Protein AF-A0A2M9W7X1-F1 (afdb_monomer)

pLDDT: mean 92.68, std 6.09, range [55.09, 97.69]

Mean predicted aligned error: 4.43 Å

Secondary structure (DSSP, 8-state):
-HHHHHHHHHHHHHHHHHHHHHHHHH--GGGTS-HHHHHHHHHHH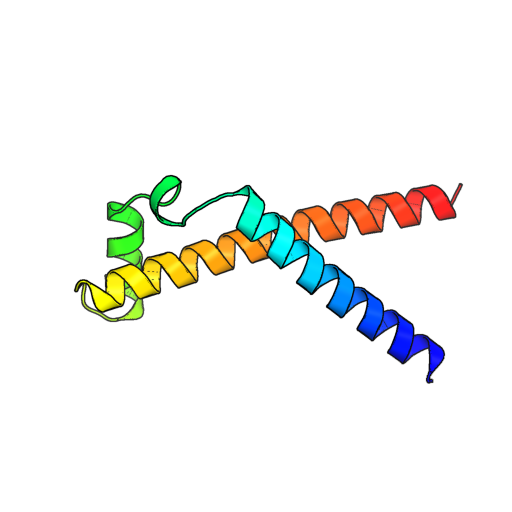HSS--HHHHHHHHHHHHHHHHHHHHHHHHHHHHHHHHHHHT-

Solvent-accessible surface area (backbone atoms only — not comparable to full-atom values): 4759 Å² total; per-residue (Å²): 111,69,77,58,51,53,56,51,50,53,50,52,53,51,50,53,54,43,32,54,52,46,41,68,70,75,55,61,48,77,81,78,49,55,66,72,58,27,39,52,46,7,30,70,77,69,73,43,71,51,73,67,40,28,52,50,25,36,50,55,51,41,51,52,51,32,52,52,52,33,50,55,51,51,52,50,53,53,50,50,54,53,53,63,74,74,106

Structure (mmCIF, N/CA/C/O backbone):
data_AF-A0A2M9W7X1-F1
#
_entry.id   AF-A0A2M9W7X1-F1
#
loop_
_atom_site.group_PDB
_atom_site.id
_atom_site.type_symbol
_atom_site.label_atom_id
_atom_site.label_alt_id
_atom_site.label_comp_id
_atom_site.label_asym_id
_atom_site.label_entity_id
_atom_site.label_seq_id
_atom_site.pdbx_PDB_ins_code
_atom_site.Cartn_x
_atom_site.Cartn_y
_atom_site.Cartn_z
_atom_site.occupancy
_atom_site.B_iso_or_equiv
_atom_site.auth_seq_id
_atom_site.auth_comp_id
_atom_site.auth_asym_id
_atom_site.auth_atom_id
_atom_site.pdbx_PDB_model_num
ATOM 1 N N . MET A 1 1 ? -0.265 -10.612 28.626 1.00 71.44 1 MET A N 1
ATOM 2 C CA . MET A 1 1 ? 0.433 -10.816 27.334 1.00 71.44 1 MET A CA 1
ATOM 3 C C . MET A 1 1 ? -0.525 -11.135 26.180 1.00 71.44 1 MET A C 1
ATOM 5 O O . MET A 1 1 ? -0.654 -10.306 25.286 1.00 71.44 1 MET A O 1
ATOM 9 N N . ALA A 1 2 ? -1.273 -12.249 26.216 1.00 80.38 2 ALA A N 1
ATOM 10 C CA . ALA A 1 2 ? -2.127 -12.700 25.100 1.00 80.38 2 ALA A CA 1
ATOM 11 C C . ALA A 1 2 ? -3.130 -11.648 24.567 1.00 80.38 2 ALA A C 1
ATOM 13 O O . ALA A 1 2 ? -3.197 -11.409 23.365 1.00 80.38 2 ALA A O 1
ATOM 14 N N . ARG A 1 3 ? -3.844 -10.923 25.446 1.00 82.56 3 ARG A N 1
ATOM 15 C CA . ARG A 1 3 ? -4.814 -9.876 25.040 1.00 82.56 3 ARG A CA 1
ATOM 16 C C . ARG A 1 3 ? -4.205 -8.696 24.268 1.00 82.56 3 ARG A C 1
ATOM 18 O O . ARG A 1 3 ? -4.924 -7.997 23.556 1.00 82.56 3 ARG A O 1
ATOM 25 N N . VAL A 1 4 ? -2.918 -8.406 24.462 1.00 87.50 4 VAL A N 1
ATOM 26 C CA . VAL A 1 4 ? -2.217 -7.341 23.722 1.00 87.50 4 VAL A CA 1
ATOM 27 C C . VAL A 1 4 ? -1.816 -7.862 22.346 1.00 87.50 4 VAL A C 1
ATOM 29 O O . VAL A 1 4 ? -2.020 -7.165 21.355 1.00 87.50 4 VAL A O 1
ATOM 32 N N . LEU A 1 5 ? -1.341 -9.109 22.286 1.00 88.88 5 LEU A N 1
ATOM 33 C CA . LEU A 1 5 ? -0.977 -9.787 21.046 1.00 88.88 5 LEU A CA 1
ATOM 34 C C . LEU A 1 5 ? -2.178 -9.895 20.094 1.00 88.88 5 LEU A C 1
ATOM 36 O O . LEU A 1 5 ? -2.099 -9.437 18.959 1.00 88.88 5 LEU A O 1
ATOM 40 N N . VAL A 1 6 ? -3.321 -10.377 20.595 1.00 92.56 6 VAL A N 1
ATOM 41 C CA . VAL A 1 6 ? -4.572 -10.499 19.824 1.00 92.56 6 VAL A CA 1
ATOM 42 C C . VAL A 1 6 ? -5.013 -9.148 19.261 1.00 92.56 6 VAL A C 1
ATOM 44 O O . VAL A 1 6 ? -5.335 -9.041 18.083 1.00 92.56 6 VAL A O 1
ATOM 47 N N . ARG A 1 7 ? -4.962 -8.080 20.070 1.00 87.81 7 ARG A N 1
ATOM 48 C CA . ARG A 1 7 ? -5.303 -6.727 19.601 1.00 87.81 7 ARG A CA 1
ATOM 49 C C . ARG A 1 7 ? -4.345 -6.208 18.531 1.00 87.81 7 ARG A C 1
ATOM 51 O O . ARG A 1 7 ? -4.769 -5.434 17.679 1.00 87.81 7 ARG A O 1
ATOM 58 N N . ARG A 1 8 ? -3.067 -6.586 18.580 1.00 89.31 8 ARG A N 1
ATOM 59 C CA . ARG A 1 8 ? -2.073 -6.188 17.575 1.00 89.31 8 ARG A CA 1
ATOM 60 C C . ARG A 1 8 ? -2.302 -6.931 16.261 1.00 89.31 8 ARG A C 1
ATOM 62 O O . ARG A 1 8 ? -2.365 -6.289 15.223 1.00 89.31 8 ARG A O 1
ATOM 69 N N . ILE A 1 9 ? -2.529 -8.241 16.336 1.00 93.62 9 ILE A N 1
ATOM 70 C CA . ILE A 1 9 ? -2.847 -9.088 15.180 1.00 93.62 9 ILE A CA 1
ATOM 71 C C . ILE A 1 9 ? -4.134 -8.610 14.507 1.00 93.62 9 ILE A C 1
ATOM 73 O O . ILE A 1 9 ? -4.136 -8.396 13.302 1.00 93.62 9 ILE A O 1
ATOM 77 N N . ALA A 1 10 ? -5.193 -8.345 15.276 1.00 92.88 10 ALA A N 1
ATOM 78 C CA . ALA A 1 10 ? -6.457 -7.851 14.733 1.00 92.88 10 ALA A CA 1
ATOM 79 C C . ALA A 1 10 ? -6.289 -6.540 13.946 1.00 92.88 10 ALA A C 1
ATOM 81 O O . ALA A 1 10 ? -6.903 -6.369 12.899 1.00 92.88 1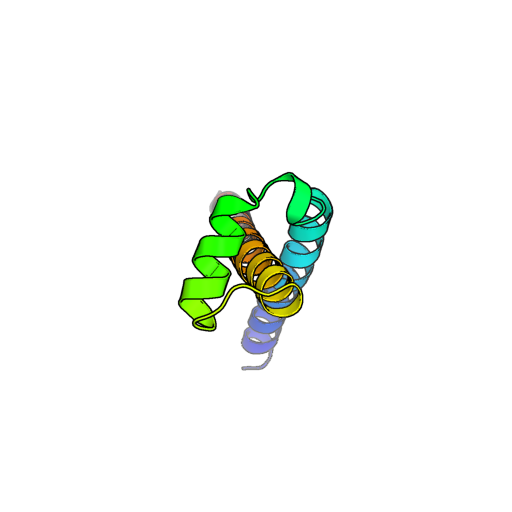0 ALA A O 1
ATOM 82 N N . LYS A 1 11 ? -5.421 -5.628 14.409 1.00 92.31 11 LYS A N 1
ATOM 83 C CA . LYS A 1 11 ? -5.100 -4.396 13.673 1.00 92.31 11 LYS A CA 1
ATOM 84 C C . LYS A 1 11 ? -4.352 -4.673 12.372 1.00 92.31 11 LYS A C 1
ATOM 86 O O . LYS A 1 11 ? -4.676 -4.050 11.369 1.00 92.31 11 LYS A O 1
ATOM 91 N N . CYS A 1 12 ? -3.387 -5.593 12.381 1.00 94.75 12 CYS A N 1
ATOM 92 C CA . CYS A 1 12 ? -2.672 -5.986 11.165 1.00 94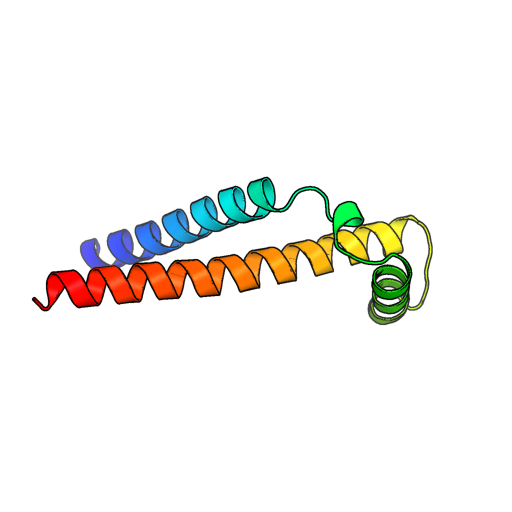.75 12 CYS A CA 1
ATOM 93 C C . CYS A 1 12 ? -3.62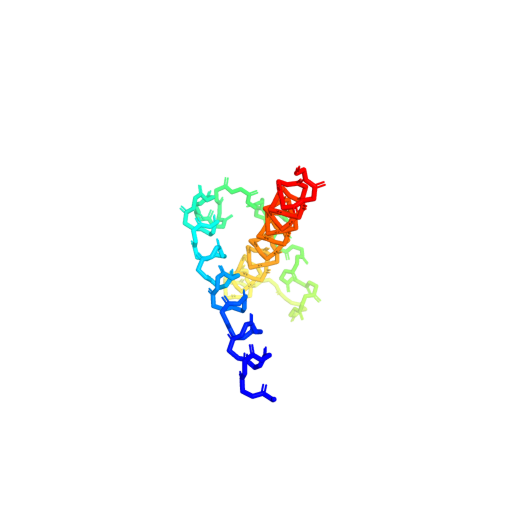0 -6.633 10.149 1.00 94.75 12 CYS A C 1
ATOM 95 O O . CYS A 1 12 ? -3.621 -6.243 8.989 1.00 94.75 12 CYS A O 1
ATOM 97 N N . VAL A 1 13 ? -4.475 -7.560 10.592 1.00 96.50 13 VAL A N 1
ATOM 98 C CA . VAL A 1 13 ? -5.488 -8.200 9.738 1.00 96.50 13 VAL A CA 1
ATOM 99 C C . VAL A 1 13 ? -6.450 -7.159 9.171 1.00 96.50 13 VAL A C 1
ATOM 101 O O . VAL A 1 13 ? -6.694 -7.148 7.971 1.00 96.50 13 VAL A O 1
ATOM 104 N N . PHE A 1 14 ? -6.945 -6.239 10.003 1.00 95.62 14 PHE A N 1
ATOM 105 C CA . PHE A 1 14 ? -7.812 -5.155 9.543 1.00 95.62 14 PHE A CA 1
ATOM 106 C C . PHE A 1 14 ? -7.124 -4.270 8.496 1.00 95.62 14 PHE A C 1
ATOM 108 O O . PHE A 1 14 ? -7.744 -3.914 7.500 1.00 95.62 14 PHE A O 1
ATOM 115 N N . PHE A 1 15 ? -5.843 -3.949 8.687 1.00 96.44 15 PHE A N 1
ATOM 116 C CA . PHE A 1 15 ? -5.070 -3.174 7.720 1.00 96.44 15 PHE A CA 1
ATOM 117 C C . PHE A 1 15 ? -4.903 -3.910 6.381 1.00 96.44 15 PHE A C 1
ATOM 119 O O . PHE A 1 15 ? -5.083 -3.300 5.334 1.00 96.44 15 PHE A O 1
ATOM 126 N N . ILE A 1 16 ? -4.619 -5.216 6.408 1.00 96.94 16 ILE A N 1
ATOM 127 C CA . ILE A 1 16 ? -4.502 -6.048 5.198 1.00 96.94 16 ILE A CA 1
ATOM 128 C C . ILE A 1 16 ? -5.845 -6.136 4.461 1.00 96.94 16 ILE A C 1
ATOM 130 O O . ILE A 1 16 ? -5.902 -6.001 3.245 1.00 96.94 16 ILE A O 1
ATOM 134 N N . LEU A 1 17 ? -6.951 -6.329 5.181 1.00 97.19 17 LEU A N 1
ATOM 135 C CA . LEU A 1 17 ? -8.277 -6.328 4.560 1.00 97.19 17 LEU A CA 1
ATOM 136 C C . LEU A 1 17 ? -8.589 -4.970 3.923 1.00 97.19 17 LEU A C 1
ATOM 138 O O . LEU A 1 17 ? -9.121 -4.913 2.816 1.00 97.19 17 LEU A O 1
ATOM 142 N N . LEU A 1 18 ? -8.219 -3.880 4.596 1.00 97.00 18 LEU A N 1
ATOM 143 C CA . LEU A 1 18 ? -8.401 -2.533 4.075 1.00 97.00 18 LEU A CA 1
ATOM 144 C C . LEU A 1 18 ? -7.568 -2.295 2.808 1.00 97.00 18 LEU A C 1
ATOM 146 O O . LEU A 1 18 ? -8.095 -1.708 1.867 1.00 97.00 18 LEU A O 1
ATOM 150 N N . SER A 1 19 ? -6.322 -2.782 2.737 1.00 96.38 19 SER A N 1
ATOM 151 C CA . SER A 1 19 ? -5.500 -2.630 1.528 1.00 96.38 19 SER A CA 1
ATOM 152 C C . SER A 1 19 ? -6.076 -3.373 0.331 1.00 96.38 19 SER A C 1
ATOM 154 O O . SER A 1 19 ? -6.085 -2.829 -0.771 1.00 96.38 19 SER A O 1
ATOM 156 N N . ILE A 1 20 ? -6.642 -4.565 0.544 1.00 95.94 20 ILE A N 1
ATOM 157 C CA . ILE A 1 20 ? -7.339 -5.312 -0.512 1.00 95.94 20 ILE A CA 1
ATOM 158 C C . ILE A 1 20 ? -8.541 -4.513 -1.027 1.00 95.94 20 ILE A C 1
ATOM 160 O O . ILE A 1 20 ? -8.730 -4.401 -2.238 1.00 95.94 20 ILE A O 1
ATOM 164 N N . VAL A 1 21 ? -9.341 -3.929 -0.129 1.00 96.69 21 VAL A N 1
ATOM 165 C CA . VAL A 1 21 ? -10.500 -3.106 -0.513 1.00 96.69 21 VAL A CA 1
ATOM 166 C C . VAL A 1 21 ? -10.058 -1.868 -1.294 1.00 96.69 21 VAL A C 1
ATOM 168 O O . VAL A 1 21 ? -10.631 -1.579 -2.344 1.00 96.69 21 VAL A O 1
ATOM 171 N N . VAL A 1 22 ? -9.027 -1.161 -0.826 1.00 96.00 22 VAL A N 1
ATOM 172 C CA . VAL A 1 22 ? -8.481 0.025 -1.505 1.00 96.00 22 VAL A CA 1
ATOM 173 C C . VAL A 1 22 ? -7.969 -0.330 -2.900 1.00 96.00 22 VAL A C 1
ATOM 175 O O . VAL A 1 22 ? -8.387 0.306 -3.864 1.00 96.00 22 VAL A O 1
ATOM 178 N N . GLY A 1 23 ? -7.148 -1.376 -3.030 1.00 94.38 23 GLY A N 1
ATOM 179 C CA . GLY A 1 23 ? -6.632 -1.824 -4.327 1.00 94.38 23 GLY A CA 1
ATOM 180 C C . GLY A 1 23 ? -7.750 -2.187 -5.306 1.00 94.38 23 GLY A C 1
ATOM 181 O O . GLY A 1 23 ? -7.751 -1.742 -6.449 1.00 94.38 23 GLY A O 1
ATOM 182 N N . ARG A 1 24 ? -8.784 -2.906 -4.846 1.00 93.19 24 ARG A N 1
ATOM 183 C CA . ARG A 1 24 ? -9.956 -3.224 -5.681 1.00 93.19 24 ARG A CA 1
ATOM 184 C C . ARG A 1 24 ? -10.779 -2.000 -6.082 1.00 93.19 24 ARG A C 1
ATOM 186 O O . ARG A 1 24 ? -11.435 -2.048 -7.115 1.00 93.19 24 ARG A O 1
ATOM 193 N N . SER A 1 25 ? -10.765 -0.939 -5.278 1.00 94.06 25 SER A N 1
ATOM 194 C CA . SER A 1 25 ? -11.568 0.266 -5.522 1.00 94.06 25 SER A CA 1
ATOM 195 C C . SER A 1 25 ? -10.941 1.204 -6.556 1.00 94.06 25 SER A C 1
ATOM 197 O O . SER A 1 25 ? -11.669 1.921 -7.234 1.00 94.06 25 SER A O 1
ATOM 199 N N . ILE A 1 26 ? -9.609 1.218 -6.668 1.00 92.12 26 ILE A N 1
ATOM 200 C CA . ILE A 1 26 ? -8.874 2.120 -7.572 1.00 92.12 26 ILE A CA 1
ATOM 201 C C . ILE A 1 26 ? -8.846 1.585 -9.014 1.00 92.12 26 ILE A C 1
ATOM 203 O O . ILE A 1 26 ? -8.847 2.372 -9.958 1.00 92.12 26 ILE A O 1
ATOM 207 N N . GLY A 1 27 ? -8.889 0.262 -9.195 1.00 90.19 27 GLY A N 1
ATOM 208 C CA . GLY A 1 27 ? -8.828 -0.371 -10.514 1.00 90.19 27 GLY A CA 1
ATOM 209 C C . GLY A 1 27 ? -7.407 -0.779 -10.904 1.00 90.19 27 GLY A C 1
ATOM 210 O O . GLY A 1 27 ? -6.546 -0.949 -10.047 1.00 90.19 27 GLY A O 1
ATOM 211 N N . GLY A 1 28 ? -7.177 -1.014 -12.196 1.00 92.00 28 GLY A N 1
ATOM 212 C CA . GLY A 1 28 ? -5.880 -1.486 -12.687 1.00 92.00 28 GLY A CA 1
ATOM 213 C C . GLY A 1 28 ? -4.836 -0.373 -12.745 1.00 92.00 28 GLY A C 1
ATOM 214 O O . GLY A 1 28 ? -5.144 0.738 -13.160 1.00 92.00 28 GLY A O 1
ATOM 215 N N . ALA A 1 29 ? -3.584 -0.690 -12.416 1.00 92.00 29 ALA A N 1
ATOM 216 C CA . ALA A 1 29 ? -2.445 0.233 -12.455 1.00 92.00 29 ALA A CA 1
ATOM 217 C C . ALA A 1 29 ? -2.387 1.100 -13.733 1.00 92.00 29 ALA A C 1
ATOM 219 O O . ALA A 1 29 ? -2.136 2.304 -13.665 1.00 92.00 29 ALA A O 1
ATOM 220 N N . GLN A 1 30 ? -2.684 0.520 -14.904 1.00 90.38 30 GLN A N 1
ATOM 221 C CA . GLN A 1 30 ? -2.618 1.241 -16.181 1.00 90.38 30 GLN A CA 1
ATOM 222 C C . GLN A 1 30 ? -3.685 2.335 -16.340 1.00 90.38 30 GLN A C 1
ATOM 224 O O . GLN A 1 30 ? -3.542 3.189 -17.210 1.00 90.38 30 GLN A O 1
ATOM 229 N N . THR A 1 31 ? -4.758 2.336 -15.539 1.00 93.62 31 THR A N 1
ATOM 230 C CA . THR A 1 31 ? -5.838 3.327 -15.684 1.00 93.62 31 THR A CA 1
ATOM 231 C C . THR A 1 31 ? -5.504 4.667 -15.042 1.00 93.62 31 THR A C 1
ATOM 233 O O . THR A 1 31 ? -6.169 5.658 -15.333 1.00 93.62 31 THR A O 1
ATOM 236 N N . TYR A 1 32 ? -4.512 4.710 -14.153 1.00 93.38 32 TYR A N 1
ATOM 237 C CA . TYR A 1 32 ? -4.208 5.904 -13.362 1.00 93.38 32 TYR A CA 1
ATOM 238 C C . TYR A 1 32 ? -2.708 6.206 -13.227 1.00 93.38 32 TYR A C 1
ATOM 240 O O . TYR A 1 32 ? -2.345 7.292 -12.777 1.00 93.38 32 TYR A O 1
ATOM 248 N N . ILE A 1 33 ? -1.830 5.290 -13.646 1.00 95.25 33 ILE A N 1
ATOM 249 C CA . ILE A 1 33 ? -0.386 5.520 -13.754 1.00 95.25 33 ILE A CA 1
ATOM 250 C C . ILE A 1 33 ? -0.048 5.781 -15.221 1.00 95.25 33 ILE A C 1
ATOM 252 O O . ILE A 1 33 ? -0.335 4.960 -16.094 1.00 95.25 33 ILE A O 1
ATOM 256 N N . SER A 1 34 ? 0.590 6.918 -15.507 1.00 95.56 34 SER A N 1
ATOM 257 C CA . SER A 1 34 ? 1.017 7.221 -16.872 1.00 95.56 34 SER A CA 1
ATOM 258 C C . SER A 1 34 ? 2.149 6.293 -17.311 1.00 95.56 34 SER A C 1
ATOM 260 O O . SER A 1 34 ? 3.063 5.982 -16.543 1.00 95.56 34 SER A O 1
ATOM 262 N N . GLN A 1 35 ? 2.103 5.878 -18.576 1.00 93.75 35 GLN A N 1
ATOM 263 C CA . GLN A 1 35 ? 3.122 5.008 -19.160 1.00 93.75 35 GLN A CA 1
ATOM 264 C C . GLN A 1 35 ? 4.516 5.639 -19.115 1.00 93.75 35 GLN A C 1
ATOM 266 O O . GLN A 1 35 ? 5.469 4.965 -18.737 1.00 93.75 35 GLN A O 1
ATOM 271 N N . ASP A 1 36 ? 4.630 6.942 -19.387 1.00 95.38 36 ASP A N 1
ATOM 272 C CA . ASP A 1 36 ? 5.904 7.667 -19.300 1.00 95.38 36 ASP A CA 1
ATOM 273 C C . ASP A 1 36 ? 6.502 7.631 -17.889 1.00 95.38 36 ASP A C 1
ATOM 275 O O . ASP A 1 36 ? 7.718 7.536 -17.715 1.00 95.38 36 ASP A O 1
ATOM 279 N N . PHE A 1 37 ? 5.655 7.723 -16.858 1.00 95.44 37 PHE A N 1
ATOM 280 C CA . PHE A 1 37 ? 6.114 7.642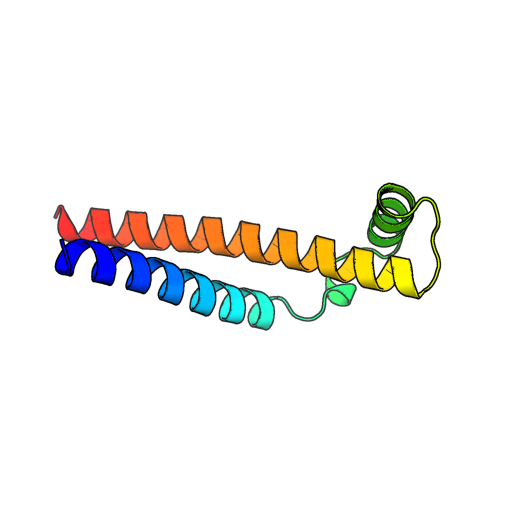 -15.477 1.00 95.44 37 PHE A CA 1
ATOM 281 C C . PHE A 1 37 ? 6.544 6.217 -15.126 1.00 95.44 37 PHE A C 1
ATOM 283 O O . PHE A 1 37 ? 7.638 6.034 -14.594 1.00 95.44 37 PHE A O 1
ATOM 290 N N . ALA A 1 38 ? 5.739 5.214 -15.488 1.00 95.25 38 ALA A N 1
ATOM 291 C CA . ALA A 1 38 ? 6.085 3.810 -15.287 1.00 95.25 38 ALA A CA 1
ATOM 292 C C . ALA A 1 38 ? 7.402 3.442 -15.989 1.00 95.25 38 ALA A C 1
ATOM 294 O O . ALA A 1 38 ? 8.250 2.788 -15.390 1.00 95.25 38 ALA A O 1
ATOM 295 N N . GLN A 1 39 ? 7.635 3.938 -17.207 1.00 95.31 39 GLN A N 1
ATOM 296 C CA . GLN A 1 39 ? 8.875 3.697 -17.940 1.00 95.31 39 GLN A CA 1
ATOM 297 C C . GLN A 1 39 ? 10.089 4.337 -17.258 1.00 95.31 39 GLN A C 1
ATOM 299 O O . GLN A 1 39 ? 11.132 3.699 -17.137 1.00 95.31 39 GLN A O 1
ATOM 304 N N . LYS A 1 40 ? 9.963 5.574 -16.760 1.00 95.50 40 LYS A N 1
ATOM 305 C CA . LYS A 1 40 ? 11.037 6.219 -15.985 1.00 95.50 40 LYS A CA 1
ATOM 306 C C . LYS A 1 40 ? 11.379 5.426 -14.731 1.00 95.50 40 LYS A C 1
ATOM 308 O O . LYS A 1 40 ? 12.553 5.276 -14.412 1.00 95.50 40 LYS A O 1
ATOM 313 N N . VAL A 1 41 ? 10.366 4.909 -14.039 1.00 94.12 41 VAL A N 1
ATOM 314 C CA . VAL A 1 41 ? 10.561 4.063 -12.857 1.00 94.12 41 VAL A CA 1
ATOM 315 C C . VAL A 1 41 ? 11.195 2.722 -13.237 1.00 94.12 41 VAL A C 1
ATOM 317 O O . VAL A 1 41 ? 12.103 2.282 -12.541 1.00 94.12 41 VAL A O 1
ATOM 320 N N . 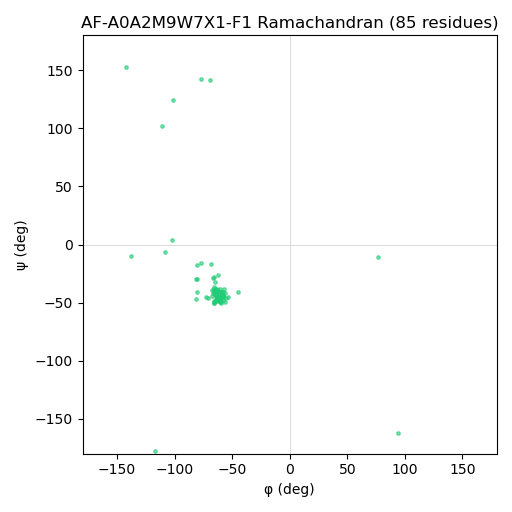ALA A 1 42 ? 10.806 2.112 -14.359 1.00 95.31 42 ALA A N 1
ATOM 321 C CA . ALA A 1 42 ? 11.419 0.881 -14.861 1.00 95.31 42 ALA A CA 1
ATOM 322 C C . ALA A 1 42 ? 12.919 1.062 -15.143 1.00 95.31 42 ALA A C 1
ATOM 324 O O . ALA A 1 42 ? 13.736 0.295 -14.638 1.00 95.31 42 ALA A O 1
ATOM 325 N N . VAL A 1 43 ? 13.298 2.131 -15.856 1.00 95.56 43 VAL A N 1
ATOM 326 C CA . VAL A 1 43 ? 14.714 2.468 -16.094 1.00 95.56 43 VAL A CA 1
ATOM 327 C C . VAL A 1 43 ? 15.437 2.780 -14.783 1.00 95.56 43 VAL A C 1
ATOM 329 O O . VAL A 1 43 ? 16.588 2.395 -14.612 1.00 95.56 43 VAL A O 1
ATOM 332 N N . PHE A 1 44 ? 14.774 3.451 -13.839 1.00 93.38 44 PHE A N 1
ATOM 333 C CA . PHE A 1 44 ? 15.366 3.778 -12.543 1.00 93.38 44 PHE A CA 1
ATOM 334 C C . PHE A 1 44 ? 15.666 2.537 -11.690 1.00 93.38 44 PHE A C 1
ATOM 336 O O . PHE A 1 44 ? 16.703 2.492 -11.034 1.00 93.38 44 PHE A O 1
ATOM 343 N N . ILE A 1 45 ? 14.774 1.543 -11.687 1.00 90.56 45 ILE A N 1
ATOM 344 C CA . ILE A 1 45 ? 14.919 0.324 -10.877 1.00 90.56 45 ILE A CA 1
ATOM 345 C C . ILE A 1 45 ? 15.844 -0.685 -11.562 1.00 90.56 45 ILE A C 1
ATOM 347 O O . ILE A 1 45 ? 16.733 -1.237 -10.916 1.00 90.56 45 ILE A O 1
ATOM 351 N N . SER A 1 46 ? 15.633 -0.925 -12.856 1.00 89.62 46 SER A N 1
ATOM 352 C CA . SER A 1 46 ? 16.238 -2.052 -13.574 1.00 89.62 46 SER A CA 1
ATOM 353 C C . SER A 1 46 ? 17.341 -1.639 -14.551 1.00 89.62 46 SER A C 1
ATOM 355 O O . SER A 1 46 ? 17.990 -2.501 -15.131 1.00 89.62 46 SER A O 1
ATOM 357 N N . GLY A 1 47 ? 17.567 -0.339 -14.767 1.00 88.94 47 GLY A N 1
ATOM 358 C CA . GLY A 1 47 ? 18.544 0.176 -15.738 1.00 88.94 47 GLY A CA 1
ATOM 359 C C . GLY A 1 47 ? 18.087 0.102 -17.200 1.00 88.94 47 GLY A C 1
ATOM 360 O O . GLY A 1 47 ? 18.701 0.720 -18.067 1.00 88.94 47 GLY A O 1
ATOM 361 N N . GLU A 1 48 ? 16.985 -0.595 -17.475 1.00 84.50 48 GLU A N 1
ATOM 362 C CA . GLU A 1 48 ? 16.401 -0.766 -18.801 1.00 84.50 48 GLU A CA 1
ATOM 363 C C . GLU A 1 48 ? 14.868 -0.741 -18.757 1.00 84.50 48 GLU A C 1
ATOM 365 O O . GLU A 1 48 ? 14.238 -1.103 -17.759 1.00 84.50 48 GLU A O 1
ATOM 370 N N . SER A 1 49 ? 14.256 -0.330 -19.868 1.00 86.25 49 SER A N 1
ATOM 371 C CA . SER A 1 49 ? 12.811 -0.440 -20.065 1.00 86.25 49 SER A CA 1
ATOM 372 C C . SER A 1 49 ? 12.510 -1.478 -21.134 1.00 86.25 49 SER A C 1
ATOM 374 O O . SER A 1 49 ? 12.618 -1.192 -22.329 1.00 86.25 49 SER A O 1
ATOM 376 N N . ASN A 1 50 ? 12.102 -2.661 -20.699 1.00 91.25 50 ASN A N 1
ATOM 377 C CA . ASN A 1 50 ? 11.474 -3.666 -21.541 1.00 91.25 50 ASN A CA 1
ATOM 378 C C . ASN A 1 50 ? 10.038 -3.907 -21.031 1.00 91.25 50 ASN A C 1
ATOM 380 O O . ASN A 1 50 ? 9.567 -3.221 -20.123 1.00 91.25 50 ASN A O 1
ATOM 384 N N . ILE A 1 51 ? 9.306 -4.836 -21.647 1.00 90.56 51 ILE A N 1
ATOM 385 C CA . ILE A 1 51 ? 7.907 -5.087 -21.272 1.00 90.56 51 ILE A CA 1
ATOM 386 C C . ILE A 1 51 ? 7.814 -5.638 -19.842 1.00 90.56 51 ILE A C 1
ATOM 388 O O . ILE A 1 51 ? 6.944 -5.209 -19.089 1.00 90.56 51 ILE A O 1
ATOM 392 N N . GLU A 1 52 ? 8.718 -6.534 -19.448 1.00 92.00 52 GLU A N 1
ATOM 393 C CA . GLU A 1 52 ? 8.729 -7.138 -18.112 1.00 92.00 52 GLU A CA 1
ATOM 394 C C . GLU A 1 52 ? 9.017 -6.087 -17.032 1.00 92.00 52 GLU A C 1
ATOM 396 O O . GLU A 1 52 ? 8.223 -5.920 -16.106 1.00 92.00 52 GLU A O 1
ATOM 401 N N . THR A 1 53 ? 10.071 -5.281 -17.204 1.00 93.69 53 THR A N 1
ATOM 402 C CA . THR A 1 53 ? 10.437 -4.236 -16.235 1.0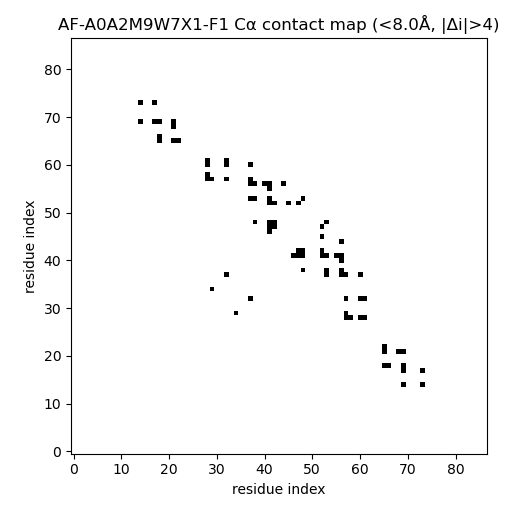0 93.69 53 THR A CA 1
ATOM 403 C C . THR A 1 53 ? 9.399 -3.119 -16.157 1.00 93.69 53 THR A C 1
ATOM 405 O O . THR A 1 53 ? 9.215 -2.516 -15.099 1.00 93.69 53 THR A O 1
ATOM 408 N N . LEU A 1 54 ? 8.673 -2.856 -17.249 1.00 94.56 54 LEU A N 1
ATOM 409 C CA . LEU A 1 54 ? 7.556 -1.917 -17.250 1.00 94.56 54 LEU A CA 1
ATOM 410 C C . LEU A 1 54 ? 6.379 -2.436 -16.412 1.00 94.56 54 LEU A C 1
ATOM 412 O O . LEU A 1 54 ? 5.811 -1.671 -15.632 1.00 94.56 54 LEU A O 1
ATOM 416 N N . TYR A 1 55 ? 6.019 -3.717 -16.540 1.00 94.56 55 TYR A N 1
ATOM 417 C CA . TYR A 1 55 ? 4.971 -4.327 -15.712 1.00 94.56 55 TYR A CA 1
ATOM 418 C C .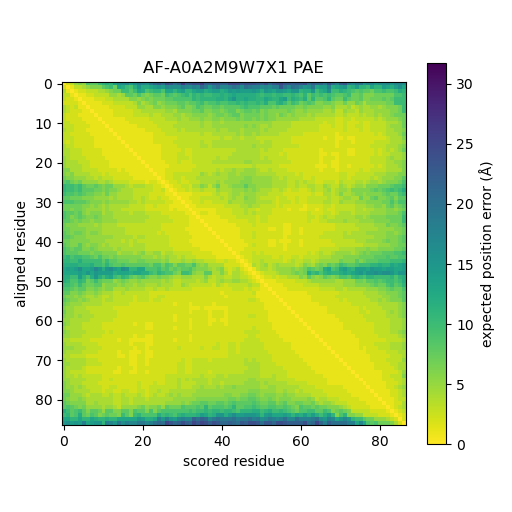 TYR A 1 55 ? 5.353 -4.355 -14.231 1.00 94.56 55 TYR A C 1
ATOM 420 O O . TYR A 1 55 ? 4.521 -4.018 -13.385 1.00 94.56 55 TYR A O 1
ATOM 428 N N . ASP A 1 56 ? 6.610 -4.669 -13.922 1.00 94.88 56 ASP A N 1
ATOM 429 C CA . ASP A 1 56 ? 7.130 -4.609 -12.557 1.00 94.88 56 ASP A CA 1
ATOM 430 C C . ASP A 1 56 ? 7.046 -3.188 -11.991 1.00 94.88 56 ASP A C 1
ATOM 432 O O . ASP A 1 56 ? 6.572 -2.983 -10.872 1.00 94.88 56 ASP A O 1
ATOM 436 N N . ALA A 1 57 ? 7.428 -2.179 -12.779 1.00 96.25 57 ALA A N 1
ATOM 437 C CA . ALA A 1 57 ? 7.303 -0.784 -12.376 1.00 96.25 57 ALA A CA 1
ATOM 438 C C . ALA A 1 57 ? 5.843 -0.402 -12.092 1.00 96.25 57 ALA A C 1
ATOM 440 O O . ALA A 1 57 ? 5.567 0.196 -11.050 1.00 96.25 57 ALA A O 1
ATOM 441 N N . TYR A 1 58 ? 4.900 -0.787 -12.960 1.00 96.38 58 TYR A N 1
ATOM 442 C CA . TYR A 1 58 ? 3.470 -0.591 -12.708 1.00 96.38 58 TYR A CA 1
ATOM 443 C C . TYR A 1 58 ? 3.032 -1.224 -11.387 1.00 96.38 58 TYR A C 1
ATOM 445 O O . TYR A 1 58 ? 2.358 -0.562 -10.600 1.00 96.38 58 TYR A O 1
ATOM 453 N N . PHE A 1 59 ? 3.442 -2.464 -11.121 1.00 95.25 59 PHE A N 1
ATOM 454 C CA . PHE A 1 59 ? 3.112 -3.163 -9.882 1.00 95.25 59 PHE A CA 1
ATOM 455 C C . PHE A 1 59 ? 3.683 -2.456 -8.647 1.00 95.25 59 PHE A C 1
ATOM 457 O O . PHE A 1 59 ? 2.958 -2.230 -7.679 1.00 95.25 59 PHE A O 1
ATOM 464 N N . TYR A 1 60 ? 4.958 -2.060 -8.667 1.00 95.75 60 TYR A N 1
ATOM 465 C CA . TYR A 1 60 ? 5.581 -1.396 -7.520 1.00 95.75 60 TYR A CA 1
ATOM 466 C C . TYR A 1 60 ? 4.977 -0.018 -7.238 1.00 95.75 60 TYR A C 1
ATOM 468 O O . TYR A 1 60 ? 4.775 0.341 -6.073 1.00 95.75 60 TYR A O 1
ATOM 476 N N . ILE A 1 61 ? 4.659 0.746 -8.286 1.00 96.50 61 ILE A N 1
ATOM 477 C CA . ILE A 1 61 ? 3.991 2.043 -8.148 1.00 96.50 61 ILE A CA 1
ATOM 478 C C . ILE A 1 61 ? 2.577 1.845 -7.585 1.00 96.50 61 ILE A C 1
ATOM 480 O O . ILE A 1 61 ? 2.229 2.490 -6.595 1.00 96.50 61 ILE A O 1
ATOM 484 N N . ASP A 1 62 ? 1.791 0.937 -8.170 1.00 96.56 62 ASP A N 1
ATOM 485 C CA . ASP A 1 62 ? 0.427 0.605 -7.733 1.00 96.56 62 ASP A CA 1
ATOM 486 C C . ASP A 1 62 ? 0.410 0.178 -6.262 1.00 96.56 62 ASP A C 1
ATOM 488 O O . ASP A 1 62 ? -0.296 0.766 -5.439 1.00 96.56 62 ASP A O 1
ATOM 492 N N . PHE A 1 63 ? 1.296 -0.747 -5.889 1.00 96.25 63 PHE A N 1
ATOM 493 C CA . PHE A 1 63 ? 1.435 -1.215 -4.517 1.00 96.25 63 PHE A CA 1
ATOM 494 C C . PHE A 1 63 ? 1.764 -0.074 -3.544 1.00 96.25 63 PHE A C 1
ATOM 496 O O . PHE A 1 63 ? 1.154 0.036 -2.477 1.00 96.25 63 PHE A O 1
ATOM 503 N N . SER A 1 64 ? 2.690 0.815 -3.912 1.00 96.50 64 SER A N 1
ATOM 504 C CA . SER A 1 64 ? 3.062 1.971 -3.088 1.00 96.50 64 SER A CA 1
ATOM 505 C C . SER A 1 64 ? 1.889 2.940 -2.884 1.00 96.50 64 SER A C 1
ATOM 507 O O . SER A 1 64 ? 1.644 3.412 -1.765 1.00 96.50 64 SER A O 1
ATOM 509 N N . ILE A 1 65 ? 1.106 3.188 -3.937 1.00 96.50 65 ILE A N 1
ATOM 510 C CA . ILE A 1 65 ? -0.084 4.047 -3.892 1.00 96.50 65 ILE A CA 1
ATOM 511 C C . ILE A 1 65 ? -1.163 3.423 -3.005 1.00 96.50 65 ILE A C 1
ATOM 513 O O . ILE A 1 65 ? -1.659 4.082 -2.085 1.00 96.50 65 ILE A O 1
ATOM 517 N N . VAL A 1 66 ? -1.480 2.141 -3.210 1.00 97.00 66 VAL A N 1
ATOM 518 C CA . VAL A 1 66 ? -2.468 1.408 -2.405 1.00 97.00 66 VAL A CA 1
ATOM 519 C C . VAL A 1 66 ? -2.076 1.420 -0.930 1.00 97.00 66 VAL A C 1
ATOM 521 O O . VAL A 1 66 ? -2.913 1.718 -0.073 1.00 97.00 66 VAL A O 1
ATOM 524 N N . MET A 1 67 ? -0.807 1.174 -0.603 1.00 97.31 67 MET A N 1
ATOM 525 C CA . MET A 1 67 ? -0.318 1.193 0.780 1.00 97.31 67 MET A CA 1
ATOM 526 C C . MET A 1 67 ? -0.387 2.589 1.410 1.00 97.31 67 MET A C 1
ATOM 528 O O . MET A 1 67 ? -0.771 2.728 2.578 1.00 97.31 67 MET A O 1
ATOM 532 N N . SER A 1 68 ? -0.083 3.632 0.638 1.00 97.12 68 SER A N 1
ATOM 533 C CA . SER A 1 68 ? -0.164 5.026 1.085 1.00 97.12 68 SER A CA 1
ATOM 534 C C . SER A 1 68 ? -1.606 5.439 1.394 1.00 97.12 68 SER A C 1
ATOM 536 O O . SER A 1 68 ? -1.892 5.947 2.484 1.00 97.12 68 SER A O 1
ATOM 538 N N . ILE A 1 69 ? -2.540 5.143 0.485 1.00 96.94 69 ILE A N 1
ATOM 539 C CA . ILE A 1 69 ? -3.971 5.430 0.664 1.00 96.94 69 ILE A CA 1
ATOM 540 C C . ILE A 1 69 ? -4.533 4.624 1.836 1.00 96.94 69 ILE A C 1
ATOM 542 O O . ILE A 1 69 ? -5.183 5.187 2.719 1.00 96.94 69 ILE A O 1
ATOM 546 N N . THR A 1 70 ? -4.225 3.327 1.910 1.00 97.56 70 THR A N 1
ATOM 547 C CA . THR A 1 70 ? -4.656 2.460 3.019 1.00 97.56 70 THR A CA 1
ATOM 548 C C . THR A 1 70 ? -4.193 3.012 4.361 1.00 97.56 70 THR A C 1
ATOM 550 O O . THR A 1 70 ? -4.968 3.047 5.317 1.00 97.56 70 THR A O 1
ATOM 553 N N . THR A 1 71 ? -2.955 3.505 4.439 1.00 97.00 71 THR A N 1
ATOM 554 C CA . THR A 1 71 ? -2.414 4.124 5.653 1.00 97.00 71 THR A CA 1
ATOM 555 C C . THR A 1 71 ? -3.196 5.372 6.047 1.00 97.00 71 THR A C 1
ATOM 557 O O . THR A 1 71 ? -3.606 5.495 7.204 1.00 97.00 71 THR A O 1
ATOM 560 N N . ALA A 1 72 ? -3.469 6.270 5.099 1.00 97.69 72 ALA A N 1
ATOM 561 C CA . ALA A 1 72 ? -4.257 7.473 5.356 1.00 97.69 72 ALA A CA 1
ATOM 562 C C . ALA A 1 72 ? -5.679 7.140 5.851 1.00 97.69 72 ALA A C 1
ATOM 564 O O . ALA A 1 72 ? -6.149 7.708 6.846 1.00 97.69 72 ALA A O 1
ATOM 565 N N . VAL A 1 73 ? -6.344 6.171 5.213 1.00 96.75 73 VAL A N 1
ATOM 566 C CA . VAL A 1 73 ? -7.688 5.713 5.597 1.00 96.75 73 VAL A CA 1
ATOM 567 C C . VAL A 1 73 ? -7.665 5.052 6.976 1.00 96.75 73 VAL A C 1
ATOM 569 O O . VAL A 1 73 ? -8.448 5.427 7.851 1.00 96.75 73 VAL A O 1
ATOM 572 N N . TYR A 1 74 ? -6.731 4.133 7.227 1.00 96.56 74 TYR A N 1
ATOM 573 C CA . TYR A 1 74 ? -6.591 3.455 8.517 1.00 96.56 74 TYR A CA 1
ATOM 574 C C . TYR A 1 74 ? -6.357 4.444 9.665 1.00 96.56 74 TYR A C 1
ATOM 576 O O . TYR A 1 74 ? -7.001 4.345 10.712 1.00 96.56 74 TYR A O 1
ATOM 584 N N . LEU A 1 75 ? -5.475 5.433 9.475 1.00 95.94 75 LEU A N 1
ATOM 585 C CA . LEU A 1 75 ? -5.227 6.476 10.473 1.00 95.94 75 LEU A CA 1
ATOM 586 C C . LEU A 1 75 ? -6.475 7.322 10.732 1.00 95.94 75 LEU A C 1
ATOM 588 O O . LEU A 1 75 ? -6.750 7.666 11.884 1.00 95.94 75 LEU A O 1
ATOM 592 N N . THR A 1 76 ? -7.245 7.632 9.689 1.00 96.06 76 THR A N 1
ATOM 593 C CA . THR A 1 76 ? -8.510 8.367 9.811 1.00 96.06 76 THR A CA 1
ATOM 594 C C . THR A 1 76 ? -9.527 7.572 10.629 1.00 96.06 76 THR A C 1
ATOM 596 O O . THR A 1 76 ? -10.055 8.090 11.615 1.00 96.06 76 THR A O 1
ATOM 599 N N . ILE A 1 77 ? -9.720 6.288 10.315 1.00 94.94 77 ILE A N 1
ATOM 600 C CA . ILE A 1 77 ? -10.592 5.376 11.072 1.00 94.94 77 ILE A CA 1
ATOM 601 C C . ILE A 1 77 ? -10.139 5.283 12.536 1.00 94.94 77 ILE A C 1
ATOM 603 O O . ILE A 1 77 ? -10.942 5.454 13.453 1.00 94.94 77 ILE A O 1
ATOM 607 N N . ALA A 1 78 ? -8.844 5.076 12.784 1.00 92.50 78 ALA A N 1
ATOM 608 C CA . ALA A 1 78 ? -8.302 4.971 14.136 1.00 92.50 78 ALA A CA 1
ATOM 609 C C . ALA A 1 78 ? -8.498 6.264 14.950 1.00 92.50 78 ALA A C 1
ATOM 611 O O . ALA A 1 78 ? -8.833 6.200 16.139 1.00 92.50 78 ALA A O 1
ATOM 612 N N . LYS A 1 79 ? -8.327 7.437 14.322 1.00 94.31 79 LYS A N 1
ATOM 613 C CA . LYS A 1 79 ? -8.610 8.743 14.940 1.00 94.31 79 LYS A CA 1
ATOM 614 C C . LYS A 1 79 ? -10.092 8.888 15.284 1.00 94.31 79 LYS A C 1
ATOM 616 O O . LYS A 1 79 ? -10.398 9.304 16.400 1.00 94.31 79 LYS A O 1
ATOM 621 N N . LEU A 1 80 ? -10.996 8.514 14.375 1.00 93.44 80 LEU A N 1
ATOM 622 C CA . LEU A 1 80 ? -12.443 8.563 14.605 1.00 93.44 80 LEU A CA 1
ATOM 623 C C . LEU A 1 80 ? -12.859 7.657 15.767 1.00 93.44 80 LEU A C 1
ATOM 625 O O . LEU A 1 80 ? -13.512 8.125 16.693 1.00 93.44 80 LEU A O 1
ATOM 629 N N . ILE A 1 81 ? -12.394 6.405 15.791 1.00 91.12 81 ILE A N 1
ATOM 630 C CA . ILE A 1 81 ? -12.672 5.466 16.889 1.00 91.12 81 ILE A CA 1
ATOM 631 C C . ILE A 1 81 ? -12.177 6.030 18.227 1.00 91.12 81 ILE A C 1
ATOM 633 O O . ILE A 1 81 ? -12.890 5.975 19.231 1.00 91.12 81 ILE A O 1
ATOM 637 N N . LY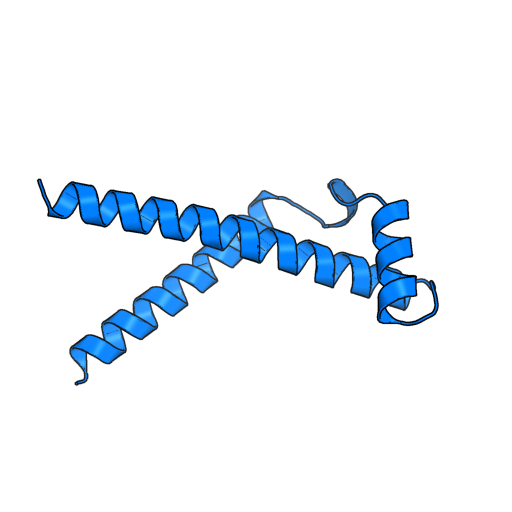S A 1 82 ? -10.962 6.597 18.262 1.00 91.12 82 LYS A N 1
ATOM 638 C CA . LYS A 1 82 ? -10.418 7.206 19.484 1.00 91.12 82 LYS A CA 1
ATOM 639 C C . LYS A 1 82 ? -11.251 8.409 19.931 1.00 91.12 82 LYS A C 1
ATOM 641 O O . LYS A 1 82 ? -11.481 8.548 21.127 1.00 91.12 82 LYS A O 1
ATOM 646 N N . LYS A 1 83 ? -11.703 9.248 18.992 1.00 90.88 83 LYS A N 1
ATOM 647 C CA . LYS A 1 83 ? -12.564 10.405 19.271 1.00 90.88 83 LYS A CA 1
ATOM 648 C C . LYS A 1 83 ? -13.912 9.972 19.850 1.00 90.88 83 LYS A C 1
ATOM 650 O O . LYS A 1 83 ? -14.330 10.546 20.845 1.00 90.88 83 LYS A O 1
ATOM 655 N N . THR A 1 84 ? -14.547 8.949 19.278 1.00 91.06 84 THR A N 1
ATOM 656 C CA . THR A 1 84 ? -15.834 8.421 19.762 1.00 91.06 84 THR A CA 1
ATOM 657 C C . THR A 1 84 ? -15.717 7.780 21.141 1.00 91.06 84 THR A C 1
ATOM 659 O O . THR A 1 84 ? -16.617 7.936 21.946 1.00 91.06 84 THR A O 1
ATOM 662 N N . ARG A 1 85 ? -14.604 7.101 21.447 1.00 83.44 85 ARG A N 1
ATOM 663 C CA . ARG A 1 85 ? -14.382 6.467 22.761 1.00 83.44 85 ARG A CA 1
ATOM 664 C C . ARG A 1 85 ? -13.994 7.452 23.874 1.00 83.44 85 ARG A C 1
ATOM 666 O O . ARG A 1 85 ? -13.965 7.066 25.034 1.00 83.44 85 ARG A O 1
ATOM 673 N N . ASN A 1 86 ? -13.581 8.668 23.519 1.00 77.88 86 ASN A N 1
ATOM 674 C CA . ASN A 1 86 ? -13.183 9.710 24.473 1.00 77.88 86 ASN A CA 1
ATOM 675 C C . ASN A 1 86 ? -14.273 10.780 24.668 1.00 77.88 86 ASN A C 1
ATOM 677 O O . ASN A 1 86 ? -14.019 11.787 25.325 1.00 77.88 86 ASN A O 1
ATOM 681 N N . LYS A 1 87 ? -15.432 10.580 24.036 1.00 55.09 87 LYS A N 1
ATOM 682 C CA . LYS A 1 87 ? -16.707 11.209 24.375 1.00 55.09 87 LYS A CA 1
ATOM 683 C C . LYS A 1 87 ? -17.479 10.253 25.274 1.00 55.09 87 LYS A C 1
ATOM 685 O O . LYS A 1 87 ? -18.231 10.778 26.114 1.00 55.09 87 LYS A O 1
#

Foldseek 3Di:
DVVVVVVVVVLVVVLVVLLVVLLVVVDALPVPPDLVNLQVQLCVPPVHDDPVSSVVSSVVVSSVVSNVVSVVVSVVVVVVVVVVVVD

Organism: NCBI:txid1076549

Radius of gyration: 17.53 Å; Cα contacts (8 Å, |Δi|>4): 43; chains: 1; bounding box: 35×24×49 Å

Sequence (87 aa):
MARVLVRRIAKCVFFILLSIVVGRSIGGAQTYISQDFAQKVAVFISGESNIETLYDAYFYIDFSIVMSITTAVYLTIAKLIKKTRNK